Protein AF-A0A3D4IQ70-F1 (afdb_monomer)

Mean predicted aligned error: 4.03 Å

Foldseek 3Di:
DLLCLLVCVLVLLCVLCCQLPVVLQVVLCVVPVHGLEDQDCDPDPSNVVVVVVVVVSVVVNVVSNCSNPPVVCPPVPDDPVVCVDPVNVVVVVVLSVQLSVQLNVVSVQCPNVDHHGDDPPDDDDDRCDDVNVVPVCSNVVSVVD

Structure (mmCIF, N/CA/C/O backbone):
data_AF-A0A3D4IQ70-F1
#
_entry.id   AF-A0A3D4IQ70-F1
#
loop_
_atom_site.group_PDB
_atom_site.id
_atom_site.type_symbol
_atom_site.label_atom_id
_atom_site.label_alt_id
_atom_site.label_comp_id
_atom_site.label_asym_id
_atom_site.label_entity_id
_atom_site.label_seq_id
_atom_site.pdbx_PDB_ins_code
_atom_site.Cartn_x
_atom_site.Cartn_y
_atom_site.Cartn_z
_atom_site.occupancy
_atom_site.B_iso_or_equiv
_atom_site.auth_seq_id
_atom_site.auth_comp_id
_atom_site.auth_asym_id
_atom_site.auth_atom_id
_atom_site.pdbx_PDB_model_num
ATOM 1 N N . MET A 1 1 ? 16.610 2.319 -16.634 1.00 89.94 1 MET A N 1
ATOM 2 C CA . MET A 1 1 ? 15.355 2.504 -15.867 1.00 89.94 1 MET A CA 1
ATOM 3 C C . MET A 1 1 ? 14.496 1.245 -15.894 1.00 89.94 1 MET A C 1
ATOM 5 O O . MET A 1 1 ? 14.167 0.751 -14.831 1.00 89.94 1 MET A O 1
ATOM 9 N N . GLU A 1 2 ? 14.173 0.673 -17.056 1.00 88.75 2 GLU A N 1
ATOM 10 C CA . GLU A 1 2 ? 13.296 -0.515 -17.127 1.00 88.75 2 GLU A CA 1
ATOM 11 C C . GLU A 1 2 ? 13.814 -1.733 -16.360 1.00 88.75 2 GLU A C 1
ATOM 13 O O . GLU A 1 2 ? 13.092 -2.275 -15.532 1.00 88.75 2 GLU A O 1
ATOM 18 N N . GLN A 1 3 ? 15.084 -2.111 -16.542 1.00 92.31 3 GLN A N 1
ATOM 19 C CA . GLN A 1 3 ? 15.685 -3.215 -15.782 1.00 92.31 3 GLN A CA 1
ATOM 20 C C . GLN A 1 3 ? 15.601 -2.993 -14.263 1.00 92.31 3 GLN A C 1
ATOM 22 O O . GLN A 1 3 ? 15.332 -3.927 -13.514 1.00 92.31 3 GLN A O 1
ATOM 27 N N . PHE A 1 4 ? 15.778 -1.747 -13.812 1.00 95.81 4 PHE A N 1
ATOM 28 C CA . PHE A 1 4 ? 15.594 -1.386 -12.409 1.00 95.81 4 PHE A CA 1
ATOM 29 C C . PHE A 1 4 ? 14.137 -1.586 -11.975 1.00 95.81 4 PHE A C 1
ATOM 31 O O . PHE A 1 4 ? 13.902 -2.239 -10.965 1.00 95.81 4 PHE A O 1
ATOM 38 N N . LEU A 1 5 ? 13.160 -1.098 -12.748 1.00 94.88 5 LEU A N 1
ATOM 39 C CA . LEU A 1 5 ? 11.735 -1.248 -12.433 1.00 9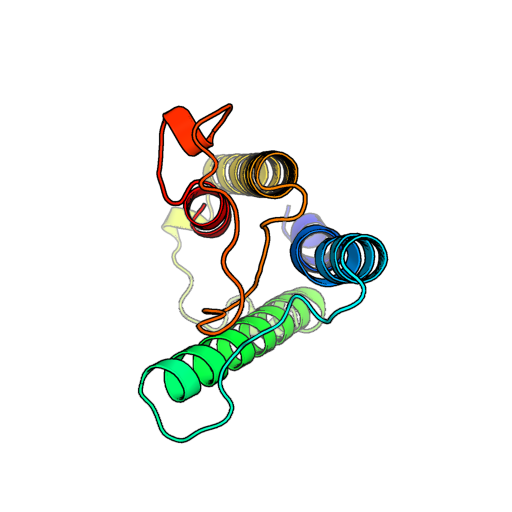4.88 5 LEU A CA 1
ATOM 40 C C . LEU A 1 5 ? 11.299 -2.717 -12.378 1.00 94.88 5 LEU A C 1
ATOM 42 O O . LEU A 1 5 ? 10.517 -3.078 -11.503 1.00 94.88 5 LEU A O 1
ATOM 46 N N . ARG A 1 6 ? 11.834 -3.575 -13.253 1.00 94.38 6 ARG A N 1
ATOM 47 C CA . ARG A 1 6 ? 11.528 -5.016 -13.268 1.00 94.38 6 ARG A CA 1
ATOM 48 C C . ARG A 1 6 ? 11.953 -5.744 -12.001 1.00 94.38 6 ARG A C 1
ATOM 50 O O . ARG A 1 6 ? 11.352 -6.752 -11.659 1.00 94.38 6 ARG A O 1
ATOM 57 N N . ILE A 1 7 ? 12.952 -5.229 -11.293 1.00 96.38 7 ILE A N 1
ATOM 58 C CA . ILE A 1 7 ? 13.386 -5.764 -9.997 1.00 96.38 7 ILE A CA 1
ATOM 59 C C . ILE A 1 7 ? 12.675 -5.023 -8.861 1.00 96.38 7 ILE A C 1
ATOM 61 O O . ILE A 1 7 ? 12.177 -5.634 -7.917 1.00 96.38 7 ILE A O 1
ATOM 65 N N . PHE A 1 8 ? 12.606 -3.696 -8.957 1.00 97.69 8 PHE A N 1
ATOM 66 C CA . PHE A 1 8 ? 12.078 -2.835 -7.911 1.00 97.69 8 PHE A CA 1
ATOM 67 C C . PHE A 1 8 ? 10.585 -3.053 -7.668 1.00 97.69 8 PHE A C 1
ATOM 69 O O . PHE A 1 8 ? 10.192 -3.186 -6.518 1.00 97.69 8 PHE A O 1
ATOM 76 N N . LEU A 1 9 ? 9.748 -3.109 -8.710 1.00 96.62 9 LEU A N 1
ATOM 77 C CA . LEU A 1 9 ? 8.295 -3.232 -8.554 1.00 96.62 9 LEU A CA 1
ATOM 78 C C . LEU A 1 9 ? 7.860 -4.534 -7.857 1.00 96.62 9 LEU A C 1
ATOM 80 O O . LEU A 1 9 ? 7.086 -4.432 -6.904 1.00 96.62 9 LEU A O 1
ATOM 84 N N . PRO A 1 10 ? 8.343 -5.739 -8.232 1.00 96.69 10 PRO A N 1
ATOM 85 C CA . PRO A 1 10 ? 8.008 -6.951 -7.481 1.00 96.69 10 PRO A CA 1
ATOM 86 C C . PRO A 1 10 ? 8.558 -6.918 -6.057 1.00 96.69 10 PRO A C 1
ATOM 88 O O . PRO A 1 10 ? 7.844 -7.293 -5.128 1.00 96.69 10 PRO A O 1
ATOM 91 N N . ALA A 1 11 ? 9.785 -6.426 -5.854 1.00 97.81 11 ALA A N 1
ATOM 92 C CA . ALA A 1 11 ? 10.353 -6.295 -4.515 1.00 97.81 11 ALA A CA 1
ATOM 93 C C . ALA A 1 11 ? 9.522 -5.343 -3.641 1.00 97.81 11 ALA A C 1
ATOM 95 O O . ALA A 1 11 ? 9.166 -5.687 -2.516 1.00 97.81 11 ALA A O 1
ATOM 96 N N . TYR A 1 12 ? 9.149 -4.181 -4.177 1.00 97.94 12 TYR A N 1
ATOM 97 C CA . TYR A 1 12 ? 8.281 -3.214 -3.519 1.00 97.94 12 TYR A CA 1
ATOM 98 C C . TYR A 1 12 ? 6.917 -3.825 -3.203 1.00 97.94 12 TYR A C 1
ATOM 100 O O . TYR A 1 12 ? 6.460 -3.701 -2.072 1.00 97.94 12 TYR A O 1
ATOM 108 N N . PHE A 1 13 ? 6.288 -4.528 -4.151 1.00 97.06 13 PHE A N 1
ATOM 109 C CA . PHE A 1 13 ? 5.001 -5.186 -3.926 1.00 97.06 13 PHE A CA 1
ATOM 110 C C . PHE A 1 13 ? 5.088 -6.194 -2.773 1.00 97.06 13 PHE A C 1
ATOM 112 O O . PHE A 1 13 ? 4.242 -6.182 -1.881 1.00 97.06 13 PHE A O 1
ATOM 119 N N . ILE A 1 14 ? 6.134 -7.029 -2.745 1.00 97.31 14 ILE A N 1
ATOM 120 C CA . ILE A 1 14 ? 6.372 -8.003 -1.670 1.00 97.31 14 ILE A CA 1
ATOM 121 C C . ILE A 1 14 ? 6.572 -7.296 -0.327 1.00 97.31 14 ILE A C 1
ATOM 123 O O . ILE A 1 14 ? 5.980 -7.702 0.671 1.00 97.31 14 ILE A O 1
ATOM 127 N N . VAL A 1 15 ? 7.378 -6.232 -0.291 1.00 98.06 15 VAL A N 1
ATOM 128 C CA . VAL A 1 15 ? 7.646 -5.454 0.927 1.00 98.06 15 VAL A CA 1
ATOM 129 C C . VAL A 1 15 ? 6.375 -4.770 1.424 1.00 98.06 15 VAL A C 1
ATOM 131 O O . VAL A 1 15 ? 6.021 -4.913 2.593 1.00 98.06 15 VAL A O 1
ATOM 134 N N . TYR A 1 16 ? 5.656 -4.071 0.547 1.00 97.50 16 TYR A N 1
ATOM 135 C CA . TYR A 1 16 ? 4.408 -3.393 0.876 1.00 97.50 16 TYR A CA 1
ATOM 136 C C . TYR A 1 16 ? 3.371 -4.390 1.381 1.00 97.50 16 TYR A C 1
ATOM 138 O O . TYR A 1 16 ? 2.810 -4.202 2.459 1.00 97.50 16 TYR A O 1
ATOM 146 N N . PHE A 1 17 ? 3.151 -5.486 0.651 1.00 95.62 17 PHE A N 1
ATOM 147 C CA . PHE A 1 17 ? 2.180 -6.500 1.042 1.00 95.62 17 PHE A CA 1
ATOM 148 C C . PHE A 1 17 ? 2.572 -7.187 2.357 1.00 95.62 17 PHE A C 1
ATOM 150 O O . PHE A 1 17 ? 1.749 -7.361 3.263 1.00 95.62 17 PHE A O 1
ATOM 157 N N . GLY A 1 18 ? 3.857 -7.517 2.487 1.00 97.31 18 GLY A N 1
ATOM 158 C CA . GLY A 1 18 ? 4.448 -8.104 3.679 1.00 97.31 18 GLY A CA 1
ATOM 159 C C . GLY A 1 18 ? 4.266 -7.224 4.912 1.00 97.31 18 GLY A C 1
ATOM 160 O O . GLY A 1 18 ? 3.871 -7.729 5.957 1.00 97.31 18 GLY A O 1
ATOM 161 N N . ILE A 1 19 ? 4.479 -5.913 4.803 1.00 97.06 19 ILE A N 1
ATOM 162 C CA . ILE A 1 19 ? 4.311 -4.973 5.918 1.00 97.06 19 ILE A CA 1
ATOM 163 C C . ILE A 1 19 ? 2.825 -4.709 6.191 1.00 97.06 19 ILE A C 1
ATOM 165 O O . ILE A 1 19 ? 2.343 -4.958 7.301 1.00 97.06 19 ILE A O 1
ATOM 169 N N . ALA A 1 20 ? 2.099 -4.217 5.184 1.00 95.12 20 ALA A N 1
ATOM 170 C CA . ALA A 1 20 ? 0.765 -3.648 5.346 1.00 95.12 20 ALA A CA 1
ATOM 171 C C . ALA A 1 20 ? -0.319 -4.703 5.603 1.00 95.12 20 ALA A C 1
ATOM 173 O O . ALA A 1 20 ? -1.304 -4.411 6.282 1.00 95.12 20 ALA A O 1
ATOM 174 N N . PHE A 1 21 ? -0.158 -5.925 5.090 1.00 93.06 21 PHE A N 1
ATOM 175 C CA . PHE A 1 21 ? -1.159 -6.982 5.245 1.00 93.06 21 PHE A CA 1
ATOM 176 C C . PHE A 1 21 ? -0.666 -8.105 6.145 1.00 93.06 21 PHE A C 1
ATOM 178 O O . PHE A 1 21 ? -1.334 -8.421 7.130 1.00 93.06 21 PHE A O 1
ATOM 185 N N . VAL A 1 22 ? 0.496 -8.695 5.858 1.00 95.62 22 VAL A N 1
ATOM 186 C CA . VAL A 1 22 ? 0.951 -9.907 6.562 1.00 95.62 22 VAL A CA 1
ATOM 187 C C . VAL A 1 22 ? 1.431 -9.585 7.978 1.00 95.62 22 VAL A C 1
ATOM 189 O O . VAL A 1 22 ? 0.832 -10.032 8.959 1.00 95.62 22 VAL A O 1
ATOM 192 N N . ALA A 1 23 ? 2.479 -8.771 8.107 1.00 96.50 23 ALA A N 1
ATOM 193 C CA . ALA A 1 23 ? 3.083 -8.418 9.385 1.00 96.50 23 ALA A CA 1
ATOM 194 C C . ALA A 1 23 ? 2.075 -7.699 10.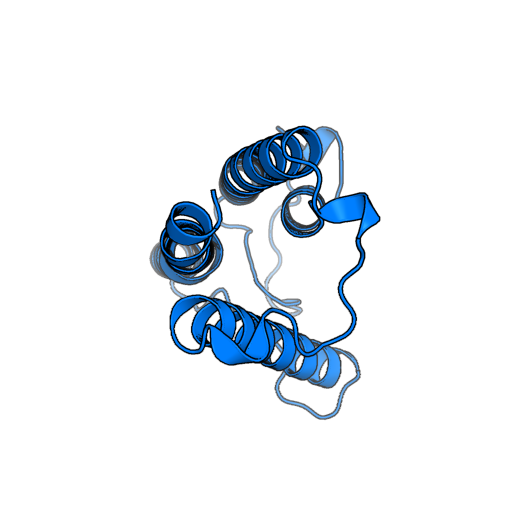281 1.00 96.50 23 ALA A C 1
ATOM 196 O O . ALA A 1 23 ? 1.915 -8.070 11.447 1.00 96.50 23 ALA A O 1
ATOM 197 N N . LYS A 1 24 ? 1.335 -6.725 9.735 1.00 95.81 24 LYS A N 1
ATOM 198 C CA . LYS A 1 24 ? 0.307 -6.013 10.497 1.00 95.81 24 LYS A CA 1
ATOM 199 C C . LYS A 1 24 ? -0.771 -6.955 11.040 1.00 95.81 24 LYS A C 1
ATOM 201 O O . LYS A 1 24 ? -1.093 -6.854 12.227 1.00 95.81 24 LYS A O 1
ATOM 206 N N . SER A 1 25 ? -1.269 -7.897 10.233 1.00 95.56 25 SER A N 1
ATOM 207 C CA . SER A 1 25 ? -2.260 -8.883 10.689 1.00 95.56 25 SER A CA 1
ATOM 208 C C . SER A 1 25 ? -1.713 -9.777 11.792 1.00 95.56 25 SER A C 1
ATOM 210 O O . SER A 1 25 ? -2.384 -9.954 12.803 1.00 95.56 25 SER A O 1
ATOM 212 N N . ILE A 1 26 ? -0.485 -10.286 11.652 1.00 96.81 26 ILE A N 1
ATOM 213 C CA . ILE A 1 26 ? 0.145 -11.145 12.667 1.00 96.81 26 ILE A CA 1
ATOM 214 C C . ILE A 1 26 ? 0.353 -10.380 13.980 1.00 96.81 26 ILE A C 1
ATOM 216 O O . ILE A 1 26 ? 0.003 -10.879 15.050 1.00 96.81 26 ILE A O 1
ATOM 220 N N . ILE A 1 27 ? 0.905 -9.163 13.916 1.00 96.38 27 ILE A N 1
ATOM 221 C CA . ILE A 1 27 ? 1.176 -8.333 15.099 1.00 96.38 27 ILE A CA 1
ATOM 222 C C . ILE A 1 27 ? -0.123 -8.030 15.840 1.00 96.38 27 ILE A C 1
ATOM 224 O O . ILE A 1 27 ? -0.194 -8.186 17.058 1.00 96.38 27 ILE A O 1
ATOM 228 N N . VAL A 1 28 ? -1.153 -7.594 15.115 1.00 95.81 28 VAL A N 1
ATOM 229 C CA . VAL A 1 28 ? -2.441 -7.262 15.721 1.00 95.81 28 VAL A CA 1
ATOM 230 C C . VAL A 1 28 ? -3.102 -8.518 16.274 1.00 95.81 28 VAL A C 1
ATOM 232 O O . VAL A 1 28 ? -3.528 -8.479 17.423 1.00 95.81 28 VAL A O 1
ATOM 235 N N . ALA A 1 29 ? -3.104 -9.633 15.532 1.00 96.19 29 ALA A N 1
ATOM 236 C CA . ALA A 1 29 ? -3.680 -10.896 15.988 1.00 96.19 29 ALA A CA 1
ATOM 237 C C . ALA A 1 29 ? -3.089 -11.357 17.322 1.00 96.19 29 ALA A C 1
ATOM 239 O O . ALA A 1 29 ? -3.831 -11.694 18.242 1.00 96.19 29 ALA A O 1
ATOM 240 N N . LYS A 1 30 ? -1.757 -11.290 17.458 1.00 96.38 30 LYS A N 1
ATOM 241 C CA . LYS A 1 30 ? -1.060 -11.621 18.707 1.00 96.38 30 LYS A CA 1
ATOM 242 C C . LYS A 1 30 ? -1.450 -10.702 19.867 1.00 96.38 30 LYS A C 1
ATOM 244 O O . LYS A 1 30 ? -1.548 -11.169 20.992 1.00 96.38 30 LYS A O 1
ATOM 249 N N . ARG A 1 31 ? -1.684 -9.409 19.612 1.00 95.00 31 ARG A N 1
ATOM 250 C CA . ARG A 1 31 ? -2.048 -8.432 20.657 1.00 95.00 31 ARG A CA 1
ATOM 251 C C . ARG A 1 31 ? -3.486 -8.565 21.144 1.00 95.00 31 ARG A C 1
ATOM 253 O O . ARG A 1 31 ? -3.753 -8.243 22.294 1.00 95.00 31 ARG A O 1
ATOM 260 N N . ILE A 1 32 ? -4.404 -8.977 20.271 1.00 93.69 32 ILE A N 1
ATOM 261 C CA . ILE A 1 32 ? -5.843 -9.029 20.577 1.00 93.69 32 ILE A CA 1
ATOM 262 C C . ILE A 1 32 ? -6.372 -10.452 20.799 1.00 93.69 32 ILE A C 1
ATOM 264 O O . ILE A 1 32 ? -7.544 -10.607 21.123 1.00 93.69 32 ILE A O 1
ATOM 268 N N . GLY A 1 33 ? -5.552 -11.483 20.566 1.00 94.25 33 GLY A N 1
ATOM 269 C CA . GLY A 1 33 ? -5.930 -12.892 20.726 1.00 94.25 33 GLY A CA 1
ATOM 270 C C . GLY A 1 33 ? -6.916 -13.429 19.679 1.00 94.25 33 GLY A C 1
ATOM 271 O O . GLY A 1 33 ? -7.462 -14.511 19.860 1.00 94.25 33 GLY A O 1
ATOM 272 N N . LYS A 1 34 ? -7.166 -12.696 18.587 1.00 92.81 34 LYS A N 1
ATOM 273 C CA . LYS A 1 34 ? -8.108 -13.077 17.518 1.00 92.81 34 LYS A CA 1
ATOM 274 C C . LYS A 1 34 ? -7.635 -12.607 16.143 1.00 92.81 34 LYS A C 1
ATOM 276 O O . LYS A 1 34 ? -6.824 -11.691 16.046 1.00 92.81 34 LYS A O 1
ATOM 281 N N . ASN A 1 35 ? -8.165 -13.195 15.072 1.00 92.25 35 ASN A N 1
ATOM 282 C CA . ASN A 1 35 ? -7.802 -12.821 13.703 1.00 92.25 35 ASN A CA 1
ATOM 283 C C . ASN A 1 35 ? -8.387 -11.438 13.324 1.00 92.25 35 ASN A C 1
ATOM 285 O O . ASN A 1 35 ? -9.605 -11.273 13.384 1.00 92.25 35 ASN A O 1
ATOM 289 N N . PRO A 1 36 ? -7.567 -10.441 12.930 1.00 92.88 36 PRO A N 1
ATOM 290 C CA . PRO A 1 36 ? -8.055 -9.131 12.503 1.00 92.88 36 PRO A CA 1
ATOM 291 C C . PRO A 1 36 ? -8.616 -9.103 11.071 1.00 92.88 36 PRO A C 1
ATOM 293 O O . PRO A 1 36 ? -9.153 -8.074 10.660 1.00 92.88 36 PRO A O 1
ATOM 296 N N . LEU A 1 37 ? -8.484 -10.196 10.312 1.00 92.19 37 LEU A N 1
ATOM 297 C CA . LEU A 1 37 ? -9.099 -10.378 8.999 1.00 92.19 37 LEU A CA 1
ATOM 298 C C . LEU A 1 37 ? -10.523 -10.923 9.171 1.00 92.19 37 LEU A C 1
ATOM 300 O O . LEU A 1 37 ? -10.720 -12.113 9.409 1.00 92.19 37 LEU A O 1
ATOM 304 N N . VAL A 1 38 ? -11.506 -10.039 9.027 1.00 90.88 38 VAL A N 1
ATOM 305 C CA . VAL A 1 38 ? -12.938 -10.271 9.279 1.00 90.88 38 VAL A CA 1
ATOM 306 C C . VAL A 1 38 ? -13.774 -10.032 8.015 1.00 90.88 38 VAL A C 1
ATOM 308 O O . VAL A 1 38 ? -14.862 -9.466 8.059 1.00 90.88 38 VAL A O 1
ATOM 311 N N . LEU A 1 39 ? -13.249 -10.431 6.854 1.00 87.56 39 LEU A N 1
ATOM 312 C CA . LEU A 1 39 ? -13.995 -10.362 5.596 1.00 87.56 39 LEU A CA 1
ATOM 313 C C . LEU A 1 39 ? -15.124 -11.409 5.586 1.00 87.56 39 LEU A C 1
ATOM 315 O O . LEU A 1 39 ? -14.828 -12.591 5.810 1.00 87.56 39 LEU A O 1
ATOM 319 N N . PRO A 1 40 ? -16.378 -11.016 5.287 1.00 86.06 40 PRO A N 1
ATOM 320 C CA . PRO A 1 40 ? -17.470 -11.962 5.099 1.00 86.06 40 PRO A CA 1
ATOM 321 C C . PRO A 1 40 ? -17.155 -12.963 3.984 1.00 86.06 40 PRO A C 1
ATOM 323 O O . PRO A 1 40 ? -16.450 -12.653 3.019 1.00 86.06 40 PRO A O 1
ATOM 326 N N . LYS A 1 41 ? -17.663 -14.184 4.141 1.00 85.19 41 LYS A N 1
ATOM 327 C CA . LYS A 1 41 ? -17.554 -15.273 3.155 1.00 85.19 41 LYS A CA 1
ATOM 328 C C . LYS A 1 41 ? -18.930 -15.715 2.651 1.00 85.19 41 LYS A C 1
ATOM 330 O O . LYS A 1 41 ? -19.083 -16.849 2.217 1.00 85.19 41 LYS A O 1
ATOM 335 N N . ASP A 1 42 ? -19.914 -14.842 2.800 1.00 89.69 42 ASP A N 1
ATOM 336 C CA . ASP A 1 42 ? -21.290 -15.039 2.365 1.00 89.69 42 ASP A CA 1
ATOM 337 C C . ASP A 1 42 ? -21.534 -14.367 1.005 1.00 89.69 42 ASP A C 1
ATOM 339 O O . ASP A 1 42 ? -20.672 -13.660 0.478 1.00 89.69 42 ASP A O 1
ATOM 343 N N . ASP A 1 43 ? -22.732 -14.562 0.457 1.00 92.44 43 ASP A N 1
ATOM 344 C CA . ASP A 1 43 ? -23.158 -13.968 -0.816 1.00 92.44 43 ASP A CA 1
ATOM 345 C C . ASP A 1 43 ? -23.665 -12.520 -0.657 1.00 92.44 43 ASP A C 1
ATOM 347 O O . ASP A 1 43 ? -24.370 -11.985 -1.515 1.00 92.44 43 ASP A O 1
ATOM 351 N N . SER A 1 44 ? -23.330 -11.854 0.455 1.00 92.69 44 SER A N 1
ATOM 352 C CA . SER A 1 44 ? -23.679 -10.449 0.659 1.00 92.69 44 SER A CA 1
ATOM 353 C C . SER A 1 44 ? -22.834 -9.524 -0.224 1.00 92.69 44 SER A C 1
ATOM 355 O O . SER A 1 44 ? -21.756 -9.881 -0.707 1.00 92.69 44 SER A O 1
ATOM 357 N N . ALA A 1 45 ? -23.266 -8.266 -0.363 1.00 91.81 45 ALA A N 1
ATOM 358 C CA . ALA A 1 45 ? -22.472 -7.237 -1.036 1.00 91.81 45 ALA A CA 1
ATOM 359 C C . ALA A 1 45 ? -21.062 -7.089 -0.423 1.00 91.81 45 ALA A C 1
ATOM 361 O O . ALA A 1 45 ? -20.085 -6.891 -1.145 1.00 91.81 45 ALA A O 1
ATOM 362 N N . TYR A 1 46 ? -20.932 -7.238 0.900 1.00 88.94 46 TYR A N 1
ATOM 363 C CA . TYR A 1 46 ? -19.638 -7.180 1.582 1.00 88.94 46 TYR A CA 1
ATOM 364 C C . TYR A 1 46 ? -18.766 -8.408 1.291 1.00 88.94 46 TYR A C 1
ATOM 366 O O . TYR A 1 46 ? -17.551 -8.262 1.136 1.00 88.94 46 TYR A O 1
ATOM 374 N N . GLY A 1 47 ? -19.369 -9.596 1.176 1.00 91.56 47 GLY A N 1
ATOM 375 C CA . GLY A 1 47 ? -18.680 -10.817 0.754 1.00 91.56 47 GLY A CA 1
ATOM 376 C C . GLY A 1 47 ? -18.138 -10.707 -0.672 1.00 91.56 47 GLY A C 1
ATOM 377 O O . GLY A 1 47 ? -16.957 -10.985 -0.908 1.00 91.56 47 GLY A O 1
ATOM 378 N N . LEU A 1 48 ? -18.944 -10.175 -1.599 1.00 93.44 48 LEU A N 1
ATOM 379 C CA . LEU A 1 48 ? -18.530 -9.908 -2.980 1.00 93.44 48 LEU A CA 1
ATOM 380 C C . LEU A 1 48 ? -17.371 -8.903 -3.055 1.00 93.44 48 LEU A C 1
ATOM 382 O O . LEU A 1 48 ? -16.377 -9.151 -3.739 1.00 93.44 48 LEU A O 1
ATOM 386 N N . ILE A 1 49 ? -17.447 -7.796 -2.308 1.00 91.56 49 ILE A N 1
ATOM 387 C CA . ILE A 1 49 ? -16.354 -6.813 -2.231 1.00 91.56 49 ILE A CA 1
ATOM 388 C C . ILE A 1 49 ? -15.079 -7.462 -1.678 1.00 91.56 49 ILE A C 1
ATOM 390 O O . ILE A 1 49 ? -13.992 -7.238 -2.210 1.00 91.56 49 ILE A O 1
ATOM 394 N N . GLY A 1 50 ? -15.191 -8.305 -0.647 1.00 91.56 50 GLY A N 1
ATOM 395 C CA . GLY A 1 50 ? -14.059 -9.056 -0.102 1.00 91.56 50 GLY A CA 1
ATOM 396 C C . GLY A 1 50 ? -13.437 -10.023 -1.115 1.00 91.56 50 GLY A C 1
ATOM 397 O O . GLY A 1 50 ? -12.214 -10.190 -1.143 1.00 91.56 50 GLY A O 1
ATOM 398 N N . PHE A 1 51 ? -14.254 -10.649 -1.967 1.00 92.56 51 PHE A N 1
ATOM 399 C CA . PHE A 1 51 ? -13.781 -11.475 -3.076 1.00 92.56 51 PHE A CA 1
ATOM 400 C C . PHE A 1 51 ? -13.019 -10.646 -4.116 1.00 92.56 51 PHE A C 1
ATOM 402 O O . PHE A 1 51 ? -11.865 -10.970 -4.404 1.00 92.56 51 PHE A O 1
ATOM 409 N N . TYR A 1 52 ? -13.602 -9.547 -4.604 1.00 94.12 52 TYR A N 1
ATOM 410 C CA . TYR A 1 52 ? -12.947 -8.663 -5.572 1.00 94.12 52 TYR A CA 1
ATOM 411 C C . TYR A 1 52 ? -11.663 -8.050 -5.030 1.00 94.12 52 TYR A C 1
ATOM 413 O O . TYR A 1 52 ? -10.666 -8.020 -5.738 1.00 94.12 52 TYR A O 1
ATOM 421 N N . PHE A 1 53 ? -11.630 -7.655 -3.760 1.00 90.69 53 PHE A N 1
ATOM 422 C CA . PHE A 1 53 ? -10.414 -7.170 -3.116 1.00 90.69 53 PHE A CA 1
ATOM 423 C C . PHE A 1 53 ? -9.261 -8.187 -3.200 1.00 90.69 53 PHE A C 1
ATOM 425 O O . PHE A 1 53 ? -8.155 -7.841 -3.618 1.00 90.69 53 PHE A O 1
ATOM 432 N N . LYS A 1 54 ? -9.518 -9.460 -2.862 1.00 91.88 54 LYS A N 1
ATOM 433 C CA . LYS A 1 54 ? -8.512 -10.532 -2.970 1.00 91.88 54 LYS A CA 1
ATOM 434 C C . LYS A 1 54 ? -8.105 -10.779 -4.420 1.00 91.88 54 LYS A C 1
ATOM 436 O O . LYS A 1 54 ? -6.917 -10.931 -4.695 1.00 91.88 54 LYS A O 1
ATOM 441 N N . LEU A 1 55 ? -9.079 -10.813 -5.329 1.00 95.88 55 LEU A N 1
ATOM 442 C CA . LEU A 1 55 ? -8.832 -11.028 -6.750 1.00 95.88 55 LEU A CA 1
ATOM 443 C C . LEU A 1 55 ? -7.950 -9.915 -7.329 1.00 95.88 55 LEU A C 1
ATOM 445 O O . LEU A 1 55 ? -6.962 -10.221 -7.987 1.00 95.88 55 LEU A O 1
ATOM 449 N N . THR A 1 56 ? -8.234 -8.650 -7.014 1.00 94.19 56 THR A N 1
ATOM 450 C CA . THR A 1 56 ? -7.425 -7.501 -7.437 1.00 94.19 56 THR A CA 1
ATOM 451 C C . THR A 1 56 ? -5.984 -7.624 -6.953 1.00 94.19 56 THR A C 1
ATOM 453 O O . THR A 1 56 ? -5.070 -7.462 -7.753 1.00 94.19 56 THR A O 1
ATOM 456 N N . ILE A 1 57 ? -5.753 -7.983 -5.685 1.00 92.50 57 ILE A N 1
ATOM 457 C CA . ILE A 1 57 ? -4.389 -8.175 -5.161 1.00 92.50 57 ILE A CA 1
ATOM 458 C C . ILE A 1 57 ? -3.654 -9.292 -5.912 1.00 92.50 57 ILE A C 1
ATOM 460 O O . ILE A 1 57 ? -2.490 -9.121 -6.274 1.00 92.50 57 ILE A O 1
ATOM 464 N N . ILE A 1 58 ? -4.319 -10.423 -6.170 1.00 95.75 58 ILE A N 1
ATOM 465 C CA . ILE A 1 58 ? -3.726 -11.547 -6.909 1.00 95.75 58 ILE A CA 1
ATOM 466 C C . ILE A 1 58 ? -3.391 -11.128 -8.343 1.00 95.75 58 ILE A C 1
ATOM 468 O O . ILE A 1 58 ? -2.276 -11.362 -8.803 1.00 95.75 58 ILE A O 1
ATOM 472 N N . LEU A 1 59 ? -4.325 -10.477 -9.037 1.00 96.38 59 LEU A N 1
ATOM 473 C CA . LEU A 1 59 ? -4.125 -10.007 -10.406 1.00 96.38 59 LEU A CA 1
ATOM 474 C C . LEU A 1 59 ? -3.006 -8.964 -10.487 1.00 96.38 59 LEU A C 1
ATOM 476 O O . LEU A 1 59 ? -2.181 -9.041 -11.393 1.00 96.38 59 LEU A O 1
ATOM 480 N N . MET A 1 60 ? -2.915 -8.045 -9.522 1.00 94.50 60 MET A N 1
ATOM 481 C CA . MET A 1 60 ? -1.807 -7.090 -9.428 1.00 94.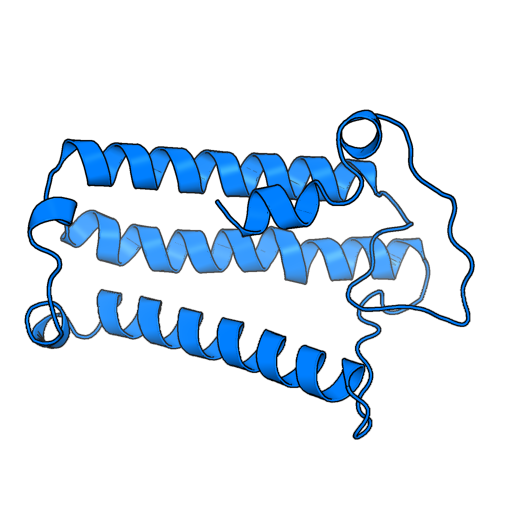50 60 MET A CA 1
ATOM 482 C C . MET A 1 60 ? -0.467 -7.794 -9.205 1.00 94.50 60 MET A C 1
ATOM 484 O O . MET A 1 60 ? 0.522 -7.432 -9.837 1.00 94.50 60 MET A O 1
ATOM 488 N N . PHE A 1 61 ? -0.420 -8.819 -8.351 1.00 94.69 61 PHE A N 1
ATOM 489 C CA . PHE A 1 61 ? 0.805 -9.586 -8.138 1.00 94.69 61 PHE A CA 1
ATOM 490 C C . PHE A 1 61 ? 1.245 -10.308 -9.416 1.00 94.69 61 PHE A C 1
ATOM 492 O O . PHE A 1 61 ? 2.399 -10.190 -9.821 1.00 94.69 61 PHE A O 1
ATOM 499 N N . VAL A 1 62 ? 0.315 -10.992 -10.093 1.00 95.25 62 VAL A N 1
ATOM 500 C CA . VAL A 1 62 ? 0.579 -11.643 -11.384 1.00 95.25 62 VAL A CA 1
ATOM 501 C C . VAL A 1 62 ? 1.048 -10.620 -12.415 1.00 95.25 62 VAL A C 1
ATOM 503 O O . VAL A 1 62 ? 2.033 -10.871 -13.100 1.00 95.25 62 VAL A O 1
ATOM 506 N N . TYR A 1 63 ? 0.411 -9.451 -12.491 1.00 92.44 63 TYR A N 1
ATOM 507 C CA . TYR A 1 63 ? 0.815 -8.376 -13.395 1.00 92.44 63 TYR A CA 1
ATOM 508 C C . TYR A 1 63 ? 2.268 -7.940 -13.162 1.00 92.44 63 TYR A C 1
ATOM 510 O O . TYR A 1 63 ? 3.058 -7.883 -14.103 1.00 92.44 63 TYR A O 1
ATOM 518 N N . VAL A 1 64 ? 2.655 -7.700 -11.906 1.00 94.06 64 VAL A N 1
ATOM 519 C CA . VAL A 1 64 ? 4.025 -7.286 -11.569 1.00 94.06 64 VAL A CA 1
ATOM 520 C C . VAL A 1 64 ? 5.043 -8.401 -11.852 1.00 94.06 64 VAL A C 1
ATOM 522 O O . VAL A 1 64 ? 6.153 -8.113 -12.302 1.00 94.06 64 VAL A O 1
ATOM 525 N N . LEU A 1 65 ? 4.676 -9.674 -11.660 1.00 94.38 65 LEU A N 1
ATOM 526 C CA . LEU A 1 65 ? 5.521 -10.812 -12.041 1.00 94.38 65 LEU A CA 1
ATOM 527 C C . LEU A 1 65 ? 5.678 -10.936 -13.560 1.00 94.38 65 LEU A C 1
ATOM 529 O O . LEU A 1 65 ? 6.790 -11.141 -14.040 1.00 94.38 65 LEU A O 1
ATOM 533 N N . LEU A 1 66 ? 4.595 -10.789 -14.324 1.00 92.88 66 LEU A N 1
ATOM 534 C CA . LEU A 1 66 ? 4.650 -10.817 -15.786 1.00 92.88 66 LEU A CA 1
ATOM 535 C C . LEU A 1 66 ? 5.538 -9.691 -16.320 1.00 92.88 66 LEU A C 1
ATOM 537 O O . LEU A 1 66 ? 6.388 -9.947 -17.167 1.00 92.88 66 LEU A O 1
ATOM 541 N N . PHE A 1 67 ? 5.415 -8.480 -15.771 1.00 90.81 67 PHE A N 1
ATOM 542 C CA . PHE A 1 67 ? 6.295 -7.360 -16.108 1.00 90.81 67 PHE A CA 1
ATOM 543 C C . PHE A 1 67 ? 7.776 -7.665 -15.814 1.00 90.81 67 PHE A C 1
ATOM 545 O O . PHE A 1 67 ? 8.657 -7.320 -16.602 1.00 90.81 67 PHE A O 1
ATOM 552 N N . ALA A 1 68 ? 8.066 -8.337 -14.697 1.00 93.75 68 ALA A N 1
ATOM 553 C CA . ALA A 1 68 ? 9.429 -8.677 -14.299 1.00 93.75 68 ALA A CA 1
ATOM 554 C C . ALA A 1 68 ? 10.053 -9.803 -15.145 1.00 93.75 68 ALA A C 1
ATOM 556 O O . ALA A 1 68 ? 11.218 -9.704 -15.534 1.00 93.75 68 ALA A O 1
ATOM 557 N N . PHE A 1 69 ? 9.289 -10.865 -15.424 1.00 94.19 69 PHE A N 1
ATOM 558 C CA . PHE A 1 69 ? 9.798 -12.125 -15.981 1.00 94.19 69 PHE A CA 1
ATOM 559 C C . PHE A 1 69 ? 9.450 -12.367 -17.451 1.00 94.19 69 PHE A C 1
ATOM 561 O O . PHE A 1 69 ? 10.066 -13.228 -18.076 1.00 94.19 69 PHE A O 1
ATOM 568 N N . VAL A 1 70 ? 8.514 -11.610 -18.031 1.00 92.44 70 VAL A N 1
ATOM 569 C CA . VAL A 1 70 ? 8.094 -11.767 -19.433 1.00 92.44 70 VAL A CA 1
ATOM 570 C C . VAL A 1 70 ? 8.228 -10.440 -20.206 1.00 92.44 70 VAL A C 1
ATOM 572 O O . VAL A 1 70 ? 7.230 -9.836 -20.601 1.00 92.44 70 VAL A O 1
ATOM 575 N N . PRO A 1 71 ? 9.470 -9.981 -20.478 1.00 85.50 71 PRO A N 1
ATOM 576 C CA . PRO A 1 71 ? 9.761 -8.720 -21.172 1.00 85.50 71 PRO A CA 1
ATOM 577 C C . PRO A 1 71 ? 9.035 -8.501 -22.498 1.00 85.50 71 PRO A C 1
ATOM 579 O O . PRO A 1 71 ? 8.780 -7.366 -22.886 1.00 85.50 71 PRO A O 1
ATOM 582 N N . SER A 1 72 ? 8.736 -9.583 -23.216 1.00 84.75 72 SER A N 1
ATOM 583 C CA . SER A 1 72 ? 8.097 -9.536 -24.531 1.00 84.75 72 SER A CA 1
ATOM 584 C C . SER A 1 72 ? 6.671 -8.978 -24.489 1.00 84.75 72 SER A C 1
ATOM 586 O O . SER A 1 72 ? 6.165 -8.515 -25.510 1.00 84.75 72 SER A O 1
ATOM 588 N N . LEU A 1 73 ? 6.011 -9.002 -23.326 1.00 82.00 73 LEU A N 1
ATOM 589 C CA . LEU A 1 73 ? 4.652 -8.480 -23.171 1.00 82.00 73 LEU A CA 1
ATOM 590 C C . LEU A 1 73 ? 4.619 -6.959 -22.952 1.00 82.00 73 LEU A C 1
ATOM 592 O O . LEU A 1 73 ? 3.594 -6.347 -23.224 1.00 82.00 73 LEU A O 1
ATOM 596 N N . ASP A 1 74 ? 5.725 -6.349 -22.523 1.00 71.75 74 ASP A N 1
ATOM 597 C CA . ASP A 1 74 ? 5.786 -4.958 -22.041 1.00 71.75 74 ASP A CA 1
ATOM 598 C C . ASP A 1 74 ? 5.312 -3.935 -23.094 1.00 71.75 74 ASP A C 1
ATOM 600 O O . ASP A 1 74 ? 4.455 -3.096 -22.836 1.00 71.75 74 ASP A O 1
ATOM 604 N N . HIS A 1 75 ? 5.774 -4.073 -24.340 1.00 68.69 75 HIS A N 1
ATOM 605 C CA . HIS A 1 75 ? 5.398 -3.169 -25.437 1.00 68.69 75 HIS A CA 1
ATOM 606 C C . HIS A 1 75 ? 4.185 -3.638 -26.251 1.00 68.69 75 HIS A C 1
ATOM 608 O O . HIS A 1 75 ? 3.777 -2.965 -27.198 1.00 68.69 75 HIS A O 1
ATOM 614 N N . SER A 1 76 ? 3.613 -4.792 -25.905 1.00 70.88 76 SER A N 1
ATOM 615 C CA . SER A 1 76 ? 2.554 -5.428 -26.695 1.00 70.88 76 SER A CA 1
ATOM 616 C C . SER A 1 76 ? 1.149 -4.957 -26.300 1.00 70.88 76 SER A C 1
ATOM 618 O O . SER A 1 76 ? 0.219 -5.086 -27.095 1.00 70.88 76 SER A O 1
ATOM 620 N N . TYR A 1 77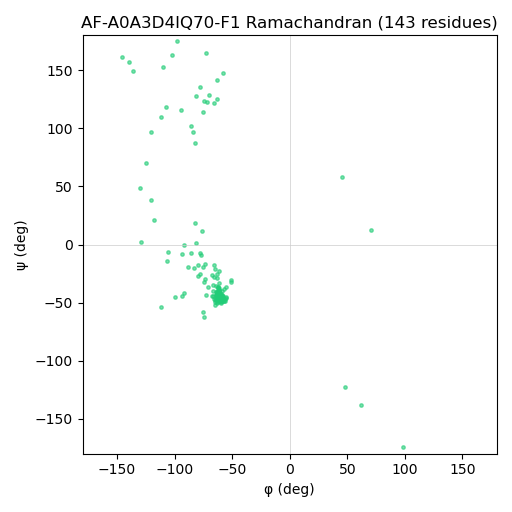 ? 0.977 -4.376 -25.106 1.00 68.31 77 TYR A N 1
ATOM 621 C CA . TYR A 1 77 ? -0.335 -3.997 -24.572 1.00 68.31 77 TYR A CA 1
ATOM 622 C C . TYR A 1 77 ? -0.436 -2.494 -24.292 1.00 68.31 77 TYR A C 1
ATOM 624 O O . TYR A 1 77 ? -0.061 -2.026 -23.224 1.00 68.31 77 TYR A O 1
ATOM 632 N N . LEU A 1 78 ? -1.003 -1.755 -25.252 1.00 79.00 78 LEU A N 1
ATOM 633 C CA . LEU A 1 78 ? -1.527 -0.387 -25.088 1.00 79.00 78 LEU A CA 1
ATOM 634 C C . LEU A 1 78 ? -0.609 0.581 -24.300 1.00 79.00 78 LEU A C 1
ATOM 636 O O . LEU A 1 78 ? -1.045 1.150 -23.294 1.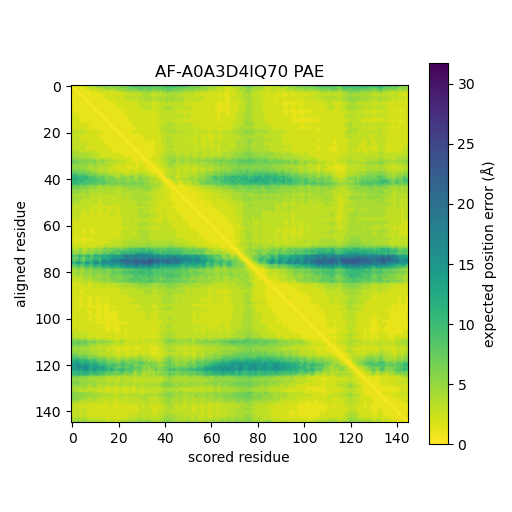00 79.00 78 LEU A O 1
ATOM 640 N N . PRO A 1 79 ? 0.643 0.816 -24.742 1.00 81.62 79 PRO A N 1
ATOM 641 C CA . PRO A 1 79 ? 1.530 1.739 -24.047 1.00 81.62 79 PRO A CA 1
ATOM 642 C C . PRO A 1 79 ? 0.962 3.163 -24.068 1.00 81.62 79 PRO A C 1
ATOM 644 O O . PRO A 1 79 ? 0.693 3.740 -25.128 1.00 81.62 79 PRO A O 1
ATOM 647 N N . ILE A 1 80 ? 0.824 3.764 -22.885 1.00 87.75 80 ILE A N 1
ATOM 648 C CA . ILE A 1 80 ? 0.515 5.189 -22.750 1.00 87.75 80 ILE A CA 1
ATOM 649 C C . ILE A 1 80 ? 1.832 5.950 -22.888 1.00 87.75 80 ILE A C 1
ATOM 651 O O . ILE A 1 80 ? 2.509 6.233 -21.900 1.00 87.75 80 ILE A O 1
ATOM 655 N N . LYS A 1 81 ? 2.201 6.280 -24.128 1.00 87.06 81 LYS A N 1
ATOM 656 C CA . LYS A 1 81 ? 3.487 6.914 -24.480 1.00 87.06 81 LYS A CA 1
ATOM 657 C C . LYS A 1 81 ? 3.810 8.158 -23.645 1.00 87.06 81 LYS A C 1
ATOM 659 O O . LYS A 1 81 ? 4.966 8.424 -23.342 1.00 87.06 81 LYS A O 1
ATOM 664 N N . GLN A 1 82 ? 2.793 8.910 -23.230 1.00 88.06 82 GLN A N 1
ATOM 665 C CA . GLN A 1 82 ? 2.947 10.094 -22.384 1.00 88.06 82 GLN A CA 1
ATOM 666 C C . GLN A 1 82 ? 3.534 9.762 -21.002 1.00 88.06 82 GLN A C 1
ATOM 668 O O . GLN A 1 82 ? 4.226 10.598 -20.428 1.00 88.06 82 GLN A O 1
ATOM 673 N N . LEU A 1 83 ? 3.299 8.553 -20.479 1.00 87.69 83 LEU A N 1
ATOM 674 C CA . LEU A 1 83 ? 3.833 8.077 -19.198 1.00 87.69 83 LEU A CA 1
ATOM 675 C C . LEU A 1 83 ? 5.238 7.465 -19.320 1.00 87.69 83 LEU A C 1
ATOM 677 O O . LEU A 1 83 ? 5.889 7.214 -18.306 1.00 87.69 83 LEU A O 1
ATOM 681 N N . GLU A 1 84 ? 5.764 7.287 -20.535 1.00 87.00 84 GLU A N 1
ATOM 682 C CA . GLU A 1 84 ? 7.128 6.789 -20.766 1.00 87.00 84 GLU A CA 1
ATOM 683 C C . GLU A 1 84 ? 8.214 7.851 -20.503 1.00 87.00 84 GLU A C 1
ATOM 685 O O . GLU A 1 84 ? 9.392 7.648 -20.795 1.00 87.00 84 GLU A O 1
ATOM 690 N N . ASN A 1 85 ? 7.850 8.977 -19.893 1.00 92.81 85 ASN A N 1
ATOM 691 C CA . ASN A 1 85 ? 8.771 10.033 -19.509 1.00 92.81 85 ASN A CA 1
ATOM 692 C C . ASN A 1 85 ? 9.544 9.683 -18.221 1.00 92.81 85 ASN A C 1
ATOM 694 O O . ASN A 1 85 ? 8.974 9.247 -17.219 1.00 92.81 85 ASN A O 1
ATOM 698 N N . LEU A 1 86 ? 10.858 9.926 -18.223 1.00 95.19 86 LEU A N 1
ATOM 699 C CA . LEU A 1 86 ? 11.733 9.612 -17.091 1.00 95.19 86 LEU A CA 1
ATOM 700 C C . LEU A 1 86 ? 11.349 10.365 -15.803 1.00 95.19 86 LEU A C 1
ATOM 702 O O . LEU A 1 86 ? 11.366 9.774 -14.725 1.00 95.19 86 LEU A O 1
ATOM 706 N N . THR A 1 87 ? 10.949 11.634 -15.911 1.00 96.62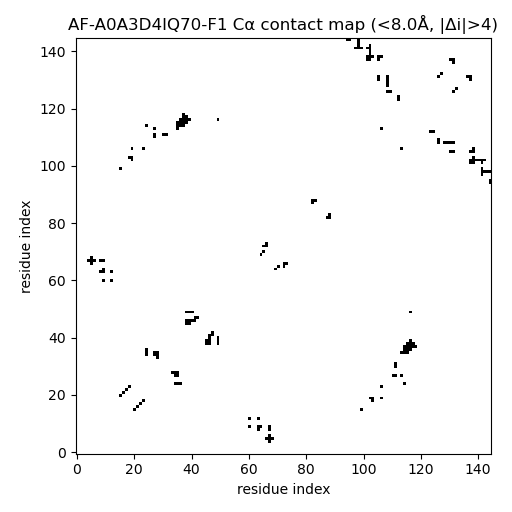 87 THR A N 1
ATOM 707 C CA . THR A 1 87 ? 10.478 12.448 -14.781 1.00 96.62 87 THR A CA 1
ATOM 708 C C . THR A 1 87 ? 9.225 11.844 -14.157 1.00 96.62 87 THR A C 1
ATOM 710 O O . THR A 1 87 ? 9.149 11.717 -12.938 1.00 96.62 87 THR A O 1
ATOM 713 N N . ILE A 1 88 ? 8.271 11.392 -14.978 1.00 95.50 88 ILE A N 1
ATOM 714 C CA . ILE A 1 88 ? 7.043 10.741 -14.496 1.00 95.50 88 ILE A CA 1
ATOM 715 C C . ILE A 1 88 ? 7.375 9.440 -13.760 1.00 95.50 88 ILE A C 1
ATOM 717 O O . ILE A 1 88 ? 6.826 9.190 -12.688 1.00 95.50 88 ILE A O 1
ATOM 721 N N . LYS A 1 89 ? 8.323 8.643 -14.272 1.00 94.81 89 LYS A N 1
ATOM 722 C CA . LYS A 1 89 ? 8.781 7.415 -13.601 1.00 94.81 89 LYS A CA 1
ATOM 723 C C . LYS A 1 89 ? 9.369 7.712 -12.215 1.00 94.81 89 LYS A C 1
ATOM 725 O O . LYS A 1 89 ? 9.041 7.013 -11.261 1.00 94.81 89 LYS A O 1
ATOM 730 N N . TYR A 1 90 ? 10.180 8.762 -12.072 1.00 97.12 90 TYR A N 1
ATOM 731 C CA . TYR A 1 90 ? 10.706 9.170 -10.763 1.00 97.12 90 TYR A CA 1
ATOM 732 C C . TYR A 1 90 ? 9.623 9.679 -9.810 1.00 97.12 90 TYR A C 1
ATOM 734 O O . TYR A 1 90 ? 9.652 9.327 -8.631 1.00 97.12 90 TYR A O 1
ATOM 742 N N . ILE A 1 91 ? 8.650 10.448 -10.309 1.00 97.31 91 ILE A N 1
ATOM 743 C CA . ILE A 1 91 ? 7.491 10.869 -9.512 1.00 97.31 91 ILE A CA 1
ATOM 744 C C . ILE A 1 91 ? 6.731 9.636 -9.013 1.00 97.31 91 ILE A C 1
ATOM 746 O O . ILE A 1 91 ? 6.474 9.535 -7.819 1.00 97.31 91 ILE A O 1
ATOM 750 N N . GLY A 1 92 ? 6.450 8.665 -9.887 1.00 96.88 92 GLY A N 1
ATOM 751 C CA . GLY A 1 92 ? 5.790 7.411 -9.516 1.00 96.88 92 GLY A CA 1
ATOM 752 C C . GLY A 1 92 ? 6.551 6.629 -8.443 1.00 96.88 92 GLY A C 1
ATOM 753 O O . GLY A 1 92 ? 5.959 6.193 -7.462 1.00 96.88 92 GLY A O 1
ATOM 754 N N . LEU A 1 93 ? 7.878 6.515 -8.559 1.00 97.62 93 LEU A N 1
ATOM 755 C CA . LEU A 1 93 ? 8.712 5.890 -7.523 1.00 97.62 93 LEU A CA 1
ATOM 756 C C . LEU A 1 93 ? 8.640 6.640 -6.183 1.00 97.62 93 LEU A C 1
ATOM 758 O O . LEU A 1 93 ? 8.564 6.010 -5.127 1.00 97.62 93 LEU A O 1
ATOM 762 N N . GLY A 1 94 ? 8.631 7.975 -6.222 1.00 98.38 94 GLY A N 1
ATOM 763 C CA . GLY A 1 94 ? 8.436 8.813 -5.039 1.00 98.38 94 GLY A CA 1
ATOM 764 C C . GLY A 1 94 ? 7.067 8.595 -4.390 1.00 98.38 94 GLY A C 1
ATOM 765 O O . GLY A 1 94 ? 6.987 8.437 -3.171 1.00 98.38 94 GLY A O 1
ATOM 766 N N . LEU A 1 95 ? 6.009 8.510 -5.202 1.00 98.38 95 LEU A N 1
ATOM 767 C CA . LEU A 1 95 ? 4.647 8.218 -4.750 1.00 98.38 95 LEU A CA 1
ATOM 768 C C . LEU A 1 95 ? 4.552 6.834 -4.103 1.00 98.38 95 LEU A C 1
ATOM 770 O O . LEU A 1 95 ? 4.006 6.734 -3.011 1.00 98.38 95 LEU A O 1
ATOM 774 N N . LEU A 1 96 ? 5.174 5.800 -4.678 1.00 98.06 96 LEU A N 1
ATOM 775 C CA . LEU A 1 96 ? 5.242 4.468 -4.063 1.00 98.06 96 LEU A CA 1
ATOM 776 C C . LEU A 1 96 ? 5.945 4.505 -2.695 1.00 98.06 96 LEU A C 1
ATOM 778 O O . LEU A 1 96 ? 5.471 3.911 -1.721 1.00 98.06 96 LEU A O 1
ATOM 782 N N . GLY A 1 97 ? 7.064 5.225 -2.582 1.00 98.38 97 GLY A N 1
ATOM 783 C CA . GLY A 1 97 ? 7.749 5.415 -1.300 1.00 98.38 97 GLY A CA 1
ATOM 784 C C . GLY A 1 97 ? 6.851 6.097 -0.263 1.00 98.38 97 GLY A C 1
ATOM 785 O O . GLY A 1 97 ? 6.720 5.619 0.867 1.00 98.38 97 GLY A O 1
ATOM 786 N N . PHE A 1 98 ? 6.177 7.174 -0.668 1.00 98.62 98 PHE A N 1
ATOM 787 C CA . PHE A 1 98 ? 5.231 7.897 0.176 1.00 98.62 98 PHE A CA 1
ATOM 788 C C . PHE A 1 98 ? 4.042 7.023 0.599 1.00 98.62 98 PHE A C 1
ATOM 790 O O . PHE A 1 98 ? 3.727 6.969 1.786 1.00 98.62 98 PHE A O 1
ATOM 797 N N . ALA A 1 99 ? 3.431 6.290 -0.334 1.00 98.31 99 ALA A N 1
ATOM 798 C CA . ALA A 1 99 ? 2.309 5.384 -0.105 1.00 98.31 99 ALA A CA 1
ATOM 799 C C . ALA A 1 99 ? 2.629 4.338 0.969 1.00 98.31 99 ALA A C 1
ATOM 801 O O . ALA A 1 99 ? 1.842 4.130 1.899 1.00 98.31 99 ALA A O 1
ATOM 802 N N . LEU A 1 100 ? 3.815 3.720 0.899 1.00 98.25 100 LEU A N 1
ATOM 803 C CA . LEU A 1 100 ? 4.265 2.732 1.882 1.00 98.25 100 LEU A CA 1
ATOM 804 C C . LEU A 1 100 ? 4.408 3.347 3.280 1.00 98.25 100 LEU A C 1
ATOM 806 O O . LEU A 1 100 ? 3.877 2.806 4.256 1.00 98.25 100 LEU A O 1
ATOM 810 N N . ILE A 1 101 ? 5.105 4.482 3.378 1.00 98.38 101 ILE A N 1
ATOM 811 C CA . ILE A 1 101 ? 5.336 5.178 4.650 1.00 98.38 101 ILE A CA 1
ATOM 812 C C . ILE A 1 101 ? 4.001 5.623 5.251 1.00 98.38 101 ILE A C 1
ATOM 814 O O . ILE A 1 101 ? 3.708 5.322 6.411 1.00 98.38 101 ILE A O 1
ATOM 818 N N . TRP A 1 102 ? 3.164 6.283 4.452 1.00 98.44 102 TRP A N 1
ATOM 819 C CA . TRP A 1 102 ? 1.870 6.793 4.880 1.00 98.44 102 TRP A CA 1
ATOM 820 C C . TRP A 1 102 ? 0.954 5.673 5.372 1.00 98.44 102 TRP A C 1
ATOM 822 O O . TRP A 1 102 ? 0.415 5.752 6.479 1.00 98.44 102 TRP A O 1
ATOM 832 N N . THR A 1 103 ? 0.820 4.599 4.587 1.00 98.06 103 THR A N 1
ATOM 833 C CA . THR A 1 103 ? 0.000 3.433 4.945 1.00 98.06 103 THR A CA 1
ATOM 834 C C . THR A 1 103 ? 0.482 2.824 6.258 1.00 98.06 103 THR A C 1
ATOM 836 O O . THR A 1 103 ? -0.325 2.576 7.154 1.00 98.06 103 THR A O 1
ATOM 839 N N . THR A 1 104 ? 1.796 2.650 6.422 1.00 97.44 104 THR A N 1
ATOM 840 C CA . THR A 1 104 ? 2.385 2.067 7.636 1.00 97.44 104 THR A CA 1
ATOM 841 C C . THR A 1 104 ? 2.125 2.936 8.871 1.00 97.44 104 THR A C 1
ATOM 843 O O . THR A 1 104 ? 1.703 2.420 9.910 1.00 97.44 104 THR A O 1
ATOM 846 N N . ILE A 1 105 ? 2.299 4.258 8.765 1.00 97.88 105 ILE A N 1
ATOM 847 C CA . ILE A 1 105 ? 2.015 5.204 9.858 1.00 97.88 105 ILE A CA 1
ATOM 848 C C . ILE A 1 105 ? 0.521 5.196 10.206 1.00 97.88 105 ILE A C 1
ATOM 850 O O . ILE A 1 105 ? 0.157 5.085 11.380 1.00 97.88 105 ILE A O 1
ATOM 854 N N . ALA A 1 106 ? -0.361 5.252 9.205 1.00 97.50 106 ALA A N 1
ATOM 855 C CA . ALA A 1 106 ? -1.808 5.219 9.405 1.00 97.50 106 ALA A CA 1
ATOM 856 C C . ALA A 1 106 ? -2.252 3.921 10.099 1.00 97.50 106 ALA A C 1
ATOM 858 O O . ALA A 1 106 ? -2.992 3.951 11.084 1.00 97.50 106 ALA A O 1
ATOM 859 N N . GLN A 1 107 ? -1.738 2.772 9.661 1.00 96.69 107 GLN A N 1
ATOM 860 C CA . GLN A 1 107 ? -1.978 1.493 10.326 1.00 96.69 107 GLN A CA 1
ATOM 861 C C . GLN A 1 107 ? -1.426 1.465 11.759 1.00 96.69 107 GLN A C 1
ATOM 863 O O . GLN A 1 107 ? -2.043 0.873 12.653 1.00 96.69 107 GLN A O 1
ATOM 868 N N . GLY A 1 108 ? -0.274 2.095 11.999 1.00 95.69 108 GLY A N 1
ATOM 869 C CA . GLY A 1 108 ? 0.315 2.283 13.324 1.00 95.69 108 GLY A CA 1
ATOM 870 C C . GLY A 1 108 ? -0.619 3.034 14.274 1.00 95.69 108 GLY A C 1
ATOM 871 O O . GLY A 1 108 ? -0.895 2.541 15.369 1.00 95.69 108 GLY A O 1
ATOM 872 N N . HIS A 1 109 ? -1.184 4.159 13.826 1.00 96.44 109 HIS A N 1
ATOM 873 C CA . HIS A 1 109 ? -2.131 4.965 14.603 1.00 96.44 109 HIS A CA 1
ATOM 874 C C . HIS A 1 109 ? -3.412 4.212 14.984 1.00 96.44 109 HIS A C 1
ATOM 876 O O . HIS A 1 109 ? -3.917 4.413 16.086 1.00 96.44 109 HIS A O 1
ATOM 882 N N . MET A 1 110 ? -3.903 3.289 14.144 1.00 93.69 110 MET A N 1
ATOM 883 C CA . MET A 1 110 ? -5.044 2.434 14.512 1.00 93.69 110 MET A CA 1
ATOM 884 C C . MET A 1 110 ? -4.745 1.457 15.660 1.00 93.69 110 MET A C 1
ATOM 886 O O . MET A 1 110 ? -5.679 0.920 16.253 1.00 93.69 110 MET A O 1
ATOM 890 N N . LYS A 1 111 ? -3.469 1.196 15.983 1.00 90.94 111 LYS A N 1
ATOM 891 C CA . LYS A 1 111 ? -3.037 0.305 17.076 1.00 90.94 111 LYS A CA 1
ATOM 892 C C . LYS A 1 111 ? -3.777 -1.044 17.061 1.00 90.94 111 LYS A C 1
ATOM 894 O O . LYS A 1 111 ? -3.726 -1.769 16.065 1.00 90.94 111 LYS A O 1
ATOM 899 N N . ASN A 1 112 ? -4.442 -1.372 18.171 1.00 92.31 112 ASN A N 1
ATOM 900 C CA . ASN A 1 112 ? -5.217 -2.586 18.377 1.00 92.31 112 ASN A CA 1
ATOM 901 C C . ASN A 1 112 ? -6.622 -2.496 17.782 1.00 92.31 112 ASN A C 1
ATOM 903 O O . ASN A 1 112 ? -7.325 -3.485 17.892 1.00 92.31 112 ASN A O 1
ATOM 907 N N . SER A 1 113 ? -7.035 -1.406 17.133 1.00 92.12 113 SER A N 1
ATOM 908 C CA . SER A 1 113 ? -8.336 -1.290 16.449 1.00 92.12 113 SE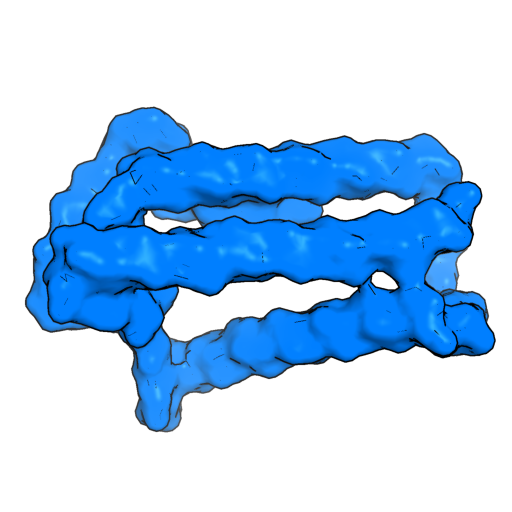R A CA 1
ATOM 909 C C . SER A 1 113 ? -8.268 -1.643 14.956 1.00 92.12 113 SER A C 1
ATOM 911 O O . SER A 1 113 ? -9.301 -1.763 14.312 1.00 92.12 113 SER A O 1
ATOM 913 N N . TRP A 1 114 ? -7.071 -1.847 14.389 1.00 94.44 114 TRP A N 1
ATOM 914 C CA . TRP A 1 114 ? -6.894 -2.135 12.957 1.00 94.44 114 TRP A CA 1
ATOM 915 C C . TRP A 1 114 ? -7.484 -3.483 12.534 1.00 94.44 114 TRP A C 1
ATOM 917 O O . TRP A 1 114 ? -7.035 -4.507 13.042 1.00 94.44 114 TRP A O 1
ATOM 927 N N . ARG A 1 115 ? -8.418 -3.513 11.582 1.00 92.56 115 ARG A N 1
ATOM 928 C CA . ARG A 1 115 ? -9.025 -4.738 11.031 1.00 92.56 115 ARG A CA 1
ATOM 929 C C . ARG A 1 115 ? -9.199 -4.612 9.522 1.00 92.56 115 ARG A C 1
ATOM 931 O O . ARG A 1 115 ? -9.291 -3.499 9.012 1.00 92.56 115 ARG A O 1
ATOM 938 N N . ILE A 1 116 ? -9.275 -5.744 8.826 1.00 91.19 116 ILE A N 1
ATOM 939 C CA . ILE A 1 116 ? -9.681 -5.801 7.415 1.00 91.19 116 ILE A CA 1
ATOM 940 C C . ILE A 1 116 ? -11.083 -6.398 7.359 1.00 91.19 116 ILE A C 1
ATOM 942 O O . ILE A 1 116 ? -11.270 -7.552 7.738 1.00 91.19 116 ILE A O 1
ATOM 946 N N . GLY A 1 117 ? -12.044 -5.623 6.862 1.00 88.06 117 GLY A N 1
ATOM 947 C CA . GLY A 1 117 ? -13.471 -5.946 6.918 1.00 88.06 117 GLY A CA 1
ATOM 948 C C . GLY A 1 117 ? -14.180 -5.242 8.077 1.00 88.06 117 GLY A C 1
ATOM 949 O O . GLY A 1 117 ? -13.593 -4.403 8.761 1.00 88.06 117 GLY A O 1
ATOM 950 N N . ILE A 1 118 ? -15.454 -5.577 8.279 1.00 84.31 118 ILE A N 1
ATOM 951 C CA . ILE A 1 118 ? -16.319 -4.959 9.289 1.00 84.31 118 ILE A CA 1
ATOM 952 C C . ILE A 1 118 ? -16.623 -6.006 10.366 1.00 84.31 118 ILE A C 1
ATOM 954 O O . ILE A 1 118 ? -17.346 -6.967 10.121 1.00 84.31 118 ILE A O 1
ATOM 958 N N . ASP A 1 119 ? -16.066 -5.818 11.564 1.00 83.94 119 ASP A N 1
ATOM 959 C CA . ASP A 1 119 ? -16.363 -6.650 12.737 1.00 83.94 119 ASP A CA 1
ATOM 960 C C . ASP A 1 119 ? -17.635 -6.114 13.417 1.00 83.94 119 ASP A C 1
ATOM 962 O O . ASP A 1 119 ? -17.579 -5.148 14.175 1.00 83.94 119 ASP A O 1
ATOM 966 N N . ALA A 1 120 ? -18.793 -6.708 13.115 1.00 79.94 120 ALA A N 1
ATOM 967 C CA . ALA A 1 120 ? -20.078 -6.276 13.679 1.00 79.94 120 ALA A CA 1
ATOM 968 C C . ALA A 1 120 ? -20.264 -6.669 15.157 1.00 79.94 120 ALA A C 1
ATOM 970 O O . ALA A 1 120 ? -21.137 -6.132 15.838 1.00 79.94 120 ALA A O 1
ATOM 971 N N . VAL A 1 121 ? -19.455 -7.606 15.658 1.00 82.19 121 VAL A N 1
ATOM 972 C CA . VAL A 1 121 ? -19.579 -8.148 17.018 1.00 82.19 121 VAL A CA 1
ATOM 973 C C . VAL A 1 121 ? -18.710 -7.357 17.988 1.00 82.19 121 VAL A C 1
ATOM 975 O O . VAL A 1 121 ? -19.124 -7.041 19.103 1.00 82.19 121 VAL A O 1
ATOM 978 N N . THR A 1 122 ? -17.491 -7.016 17.574 1.00 83.50 122 THR A N 1
ATOM 979 C CA . THR A 1 122 ? -16.514 -6.393 18.466 1.00 83.50 122 THR A CA 1
ATOM 980 C C . THR A 1 122 ? -16.542 -4.881 18.353 1.00 83.50 122 THR A C 1
ATOM 982 O O . THR A 1 122 ? -16.120 -4.310 17.350 1.00 83.50 122 THR A O 1
ATOM 985 N N . LYS A 1 123 ? -16.916 -4.213 19.443 1.00 84.12 123 LYS A N 1
ATOM 986 C CA . LYS A 1 123 ? -16.763 -2.761 19.557 1.00 84.12 123 LYS A CA 1
ATOM 987 C C . LYS A 1 123 ? -15.294 -2.404 19.790 1.00 84.12 123 LYS A C 1
ATOM 989 O O . LYS A 1 123 ? -14.675 -2.882 20.736 1.00 84.12 123 LYS A O 1
ATOM 994 N N . THR A 1 124 ? -14.741 -1.563 18.925 1.00 86.25 124 THR A N 1
ATOM 995 C CA . THR A 1 124 ? -13.400 -0.983 19.077 1.00 86.25 124 THR A CA 1
ATOM 996 C C . THR A 1 124 ? -13.498 0.505 19.371 1.00 86.25 124 THR A C 1
ATOM 998 O O . THR A 1 124 ? -14.437 1.164 18.927 1.00 86.25 124 THR A O 1
ATOM 1001 N N . GLU A 1 125 ? -12.503 1.055 20.060 1.00 88.00 125 GLU A N 1
ATOM 1002 C CA . GLU A 1 125 ? -12.418 2.497 20.284 1.00 88.00 125 GLU A CA 1
ATOM 1003 C C . GLU A 1 125 ? -12.260 3.268 18.970 1.00 88.00 125 GLU A C 1
ATOM 1005 O O . GLU A 1 125 ? -11.535 2.854 18.055 1.00 88.00 125 GLU A O 1
ATOM 1010 N N . LEU A 1 126 ? -12.922 4.424 18.906 1.00 91.38 126 LEU A N 1
ATOM 1011 C CA . LEU A 1 126 ? -12.793 5.361 17.805 1.00 91.38 126 LEU A CA 1
ATOM 1012 C C . LEU A 1 126 ? -11.464 6.110 17.921 1.00 91.38 126 LEU A C 1
ATOM 1014 O O . LEU A 1 126 ? -11.274 6.921 18.822 1.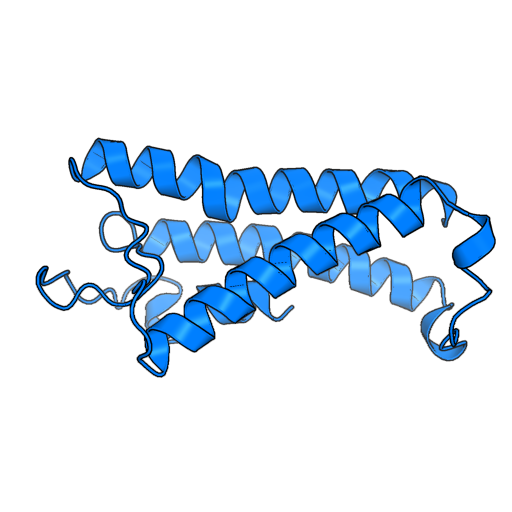00 91.38 126 LEU A O 1
ATOM 1018 N N . ILE A 1 127 ? -10.559 5.887 16.972 1.00 95.12 127 ILE A N 1
ATOM 1019 C CA . ILE A 1 127 ? -9.309 6.646 16.909 1.00 95.12 127 ILE A CA 1
ATOM 1020 C C . ILE A 1 127 ? -9.569 7.998 16.230 1.00 95.12 127 ILE A C 1
ATOM 1022 O O . ILE A 1 127 ? -10.140 8.061 15.135 1.00 95.12 127 ILE A O 1
ATOM 1026 N N . THR A 1 128 ? -9.158 9.078 16.896 1.00 96.19 128 THR A N 1
ATOM 1027 C CA . THR A 1 128 ? -9.294 10.476 16.437 1.00 96.19 128 THR A CA 1
ATOM 1028 C C . THR A 1 128 ? -7.977 11.257 16.503 1.00 96.19 128 THR A C 1
ATOM 1030 O O . THR A 1 128 ? -7.939 12.437 16.173 1.00 96.19 128 THR A O 1
ATOM 1033 N N . THR A 1 129 ? -6.882 10.610 16.908 1.00 95.56 129 THR A N 1
ATOM 1034 C CA . THR A 1 129 ? -5.549 11.216 17.025 1.00 95.56 129 THR A CA 1
ATOM 1035 C C . THR A 1 129 ? -4.644 10.828 15.851 1.00 95.56 129 THR A C 1
ATOM 1037 O O . THR A 1 129 ? -4.915 9.878 15.107 1.00 95.56 129 THR A O 1
ATOM 1040 N N . GLY A 1 130 ? -3.556 11.579 15.655 1.00 96.00 130 GLY A N 1
ATOM 1041 C CA . GLY A 1 130 ? -2.649 11.388 14.520 1.00 96.00 130 GLY A CA 1
ATOM 1042 C C . GLY A 1 130 ? -3.360 11.609 13.181 1.00 96.00 130 GLY A C 1
ATOM 1043 O O . GLY A 1 130 ? -4.184 12.511 13.045 1.00 96.00 130 GLY A O 1
ATOM 1044 N N . LEU A 1 131 ? -3.090 10.749 12.194 1.00 97.31 131 LEU A N 1
ATOM 1045 C CA . LEU A 1 131 ? -3.700 10.853 10.857 1.00 97.31 131 LEU A CA 1
ATOM 1046 C C . LEU A 1 131 ? -5.235 10.720 10.866 1.00 97.31 131 LEU A C 1
ATOM 1048 O O . LEU A 1 131 ? -5.897 11.231 9.964 1.00 97.31 131 LEU A O 1
ATOM 1052 N N . PHE A 1 132 ? -5.809 10.082 11.892 1.00 96.81 132 PHE A N 1
ATOM 1053 C CA . PHE A 1 132 ? -7.262 9.942 12.037 1.00 96.81 132 PHE A CA 1
ATOM 1054 C C . PHE A 1 132 ? -7.971 11.211 12.529 1.00 96.81 132 PHE A C 1
ATOM 1056 O O . PHE A 1 132 ? -9.202 11.260 12.509 1.00 96.81 132 PHE A O 1
ATOM 1063 N N . GLY A 1 133 ? -7.216 12.232 12.950 1.00 96.75 133 GLY A N 1
ATOM 1064 C CA . GLY A 1 133 ? -7.743 13.575 13.203 1.00 96.75 133 GLY A CA 1
ATOM 1065 C C . GLY A 1 133 ? -7.927 14.402 11.926 1.00 96.75 133 GLY A C 1
ATOM 1066 O O . GLY A 1 133 ? -8.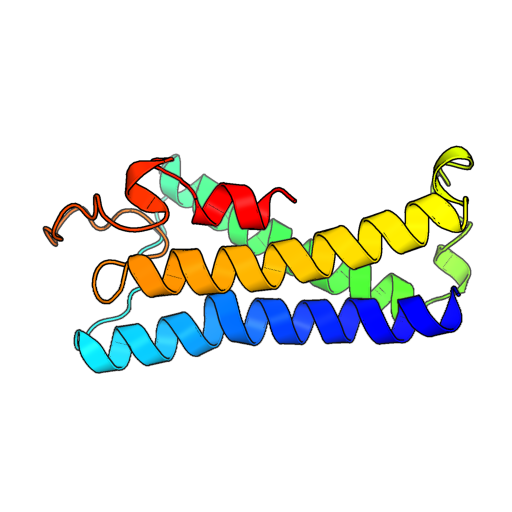660 15.382 11.941 1.00 96.75 133 GLY A O 1
ATOM 1067 N N . ILE A 1 134 ? -7.291 13.996 10.819 1.00 96.25 134 ILE A N 1
ATOM 1068 C CA . ILE A 1 134 ? -7.347 14.692 9.522 1.00 96.25 134 ILE A CA 1
ATOM 1069 C C . ILE A 1 134 ? -8.348 14.007 8.583 1.00 96.25 134 ILE A C 1
ATOM 1071 O O . ILE A 1 134 ? -9.151 14.665 7.932 1.00 96.25 134 ILE A O 1
ATOM 1075 N N . SER A 1 135 ? -8.312 12.673 8.505 1.00 96.75 135 SER A N 1
ATOM 1076 C CA . SER A 1 135 ? -9.191 11.877 7.641 1.00 96.75 135 SER A CA 1
ATOM 1077 C C . SER A 1 135 ? -9.732 10.664 8.386 1.00 96.75 135 SER A C 1
ATOM 1079 O O . SER A 1 135 ? -9.055 10.085 9.231 1.00 96.75 135 SER A O 1
ATOM 1081 N N . ARG A 1 136 ? -10.947 10.223 8.042 1.00 95.31 136 ARG A N 1
ATOM 1082 C CA . ARG A 1 136 ? -11.518 8.971 8.567 1.00 95.31 136 ARG A CA 1
ATOM 1083 C C . ARG A 1 136 ? -10.913 7.721 7.921 1.00 95.31 136 ARG A C 1
ATOM 1085 O O . ARG A 1 136 ? -10.991 6.649 8.511 1.00 95.31 136 ARG A O 1
ATOM 1092 N N . ASN A 1 137 ? -10.282 7.867 6.751 1.00 96.00 137 ASN A N 1
ATOM 1093 C CA . ASN A 1 137 ? -9.766 6.771 5.925 1.00 96.00 137 ASN A CA 1
ATOM 1094 C C . ASN A 1 137 ? -8.297 6.980 5.476 1.00 96.00 137 ASN A C 1
ATOM 1096 O O . ASN A 1 137 ? -7.987 6.817 4.295 1.00 96.00 137 ASN A O 1
ATOM 1100 N N . PRO A 1 138 ? -7.357 7.325 6.379 1.00 97.31 138 PRO A N 1
ATOM 1101 C CA . PRO A 1 138 ? -5.984 7.655 5.997 1.00 97.31 138 PRO A CA 1
ATOM 1102 C C . PRO A 1 138 ? -5.206 6.451 5.449 1.00 97.31 138 PRO A C 1
ATOM 1104 O O . PRO A 1 138 ? -4.300 6.642 4.648 1.00 97.31 138 PRO A O 1
ATOM 1107 N N . ILE A 1 139 ? -5.561 5.220 5.841 1.00 97.06 139 ILE A N 1
ATOM 1108 C CA . ILE A 1 139 ? -4.961 3.994 5.284 1.00 97.06 139 ILE A CA 1
ATOM 1109 C C . ILE A 1 139 ? -5.323 3.872 3.801 1.00 97.06 139 ILE A C 1
ATOM 1111 O O . ILE A 1 139 ? -4.438 3.680 2.977 1.00 97.06 139 ILE A O 1
ATOM 1115 N N . PHE A 1 140 ? -6.603 4.045 3.457 1.00 95.12 140 PHE A N 1
ATOM 1116 C CA . PHE A 1 140 ? -7.060 3.968 2.069 1.00 95.12 140 PHE A CA 1
ATOM 1117 C C . PHE A 1 140 ? -6.463 5.075 1.205 1.00 95.12 140 PHE A C 1
ATOM 1119 O O . PHE A 1 140 ? -6.108 4.805 0.071 1.00 95.12 140 PHE A O 1
ATOM 1126 N N . PHE A 1 141 ? -6.261 6.280 1.748 1.00 97.31 141 PHE A N 1
ATOM 1127 C CA . PHE A 1 141 ? -5.524 7.325 1.032 1.00 97.31 141 PHE A CA 1
ATOM 1128 C C . PHE A 1 141 ? -4.119 6.859 0.629 1.00 97.31 141 PHE A C 1
ATOM 1130 O O . PHE A 1 141 ? -3.751 6.992 -0.531 1.00 97.31 141 PHE A O 1
ATOM 1137 N N . GLY A 1 142 ? -3.370 6.247 1.553 1.00 96.69 142 GLY A N 1
ATOM 1138 C CA . GLY A 1 142 ? -2.053 5.686 1.243 1.00 96.69 142 GLY A CA 1
ATOM 1139 C C . GLY A 1 142 ? -2.092 4.504 0.272 1.00 96.69 142 GLY A C 1
ATOM 1140 O O . GLY A 1 142 ? -1.126 4.304 -0.444 1.00 96.69 142 GLY A O 1
ATOM 1141 N N . MET A 1 143 ? -3.182 3.732 0.236 1.00 94.50 143 MET A N 1
ATOM 1142 C CA . MET A 1 143 ? -3.367 2.636 -0.727 1.00 94.50 143 MET A CA 1
ATOM 1143 C C . MET A 1 143 ? -3.778 3.112 -2.127 1.00 94.50 143 MET A C 1
ATOM 1145 O O . MET A 1 143 ? -3.585 2.378 -3.090 1.00 94.50 143 MET A O 1
ATOM 1149 N N . THR A 1 144 ? -4.404 4.286 -2.232 1.00 93.94 144 THR A N 1
ATOM 1150 C CA . THR A 1 144 ? -4.855 4.867 -3.507 1.00 93.94 144 THR A CA 1
ATOM 1151 C C . THR A 1 144 ? -3.720 5.543 -4.278 1.00 93.94 144 THR A C 1
ATOM 1153 O O . THR A 1 144 ? -3.817 5.660 -5.498 1.00 93.94 144 THR A O 1
ATOM 1156 N N . ILE A 1 145 ? -2.688 6.020 -3.575 1.00 92.38 145 ILE A N 1
ATOM 1157 C CA . ILE A 1 145 ? -1.480 6.627 -4.159 1.00 92.38 145 ILE A CA 1
ATOM 1158 C C . ILE A 1 145 ? -0.599 5.550 -4.785 1.00 92.38 145 ILE A C 1
ATOM 1160 O O . ILE A 1 145 ? -0.142 5.782 -5.926 1.00 92.38 145 ILE A O 1
#

Solvent-accessible surface area (backbone atoms only — not comparable to full-atom values): 8234 Å² total; per-residue (Å²): 109,66,74,56,47,38,52,46,52,45,52,48,50,51,51,46,47,43,48,71,52,51,48,45,40,54,57,39,17,70,75,70,77,47,77,36,73,41,57,53,89,52,96,45,76,61,14,50,51,44,50,51,54,53,50,50,54,51,52,51,51,50,50,40,46,42,58,43,75,40,66,82,54,63,82,70,60,84,71,61,69,84,63,73,37,69,68,54,49,53,50,50,54,49,38,50,54,48,18,49,52,44,25,50,52,35,50,54,66,40,54,87,58,56,59,46,61,71,63,90,83,64,89,64,80,84,72,55,60,73,60,40,59,79,33,96,54,45,41,58,53,21,71,73,87

Secondary structure (DSSP, 8-state):
-HHHHHHHHHHHHHHHHIIIIIIHHHHHHHHHTS-SEE---SSSHHHHHHHHHHHHHHHHHHHHHHHHH-GGGTTTS---GGGG-HHHHHHHHHHHHHHHHHHHHHHHHTGGG--EE--SS-------SGGGGT-S-HHHHHHH-

Radius of gyration: 17.7 Å; Cα contacts (8 Å, |Δi|>4): 109; chains: 1; bounding box: 39×30×47 Å

Sequence (145 aa):
MEQFLRIFLPAYFIVYFGIAFVAKSIIVAKRIGKNPLVLPKDDSAYGLIGFYFKLTIILMFVYVLLFAFVPSLDHSYLPIKQLENLTIKYIGLGLLGFALIWTTIAQGHMKNSWRIGIDAVTKTELITTGLFGISRNPIFFGMTI

pLDDT: mean 92.77, std 5.79, range [68.31, 98.62]